Protein AF-A0A9P9PCY0-F1 (afdb_monomer)

Foldseek 3Di:
DDDDDDDPPPVPDPPVCVPDPPPDDDDFDKDWDWDWDDDPPDIDIDTDIDTDDDPPPPD

Sequence (59 aa):
MTTNHYALLSSRSPSDTESEPVAEYQEWPFQGFLKRVTIGNQMSYNLEFLLSHIPEYCT

Structure (mmCIF, N/CA/C/O backbone):
data_AF-A0A9P9PCY0-F1
#
_entry.id   AF-A0A9P9PCY0-F1
#
loop_
_atom_site.group_PDB
_atom_site.id
_atom_site.type_symbol
_atom_site.label_atom_id
_atom_site.label_alt_id
_atom_site.label_comp_id
_atom_site.label_asym_id
_atom_site.label_entity_id
_atom_site.label_seq_id
_atom_site.pdbx_PDB_ins_code
_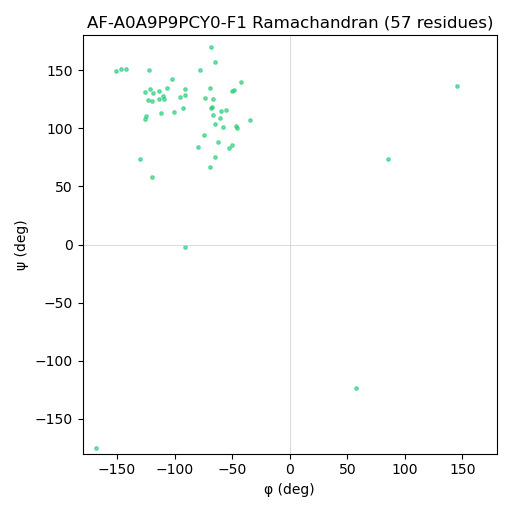atom_site.Cartn_x
_atom_site.Cartn_y
_atom_site.Cartn_z
_atom_site.occupancy
_atom_site.B_iso_or_equiv
_atom_site.auth_seq_id
_atom_site.auth_comp_id
_atom_site.auth_asym_id
_atom_site.auth_atom_id
_atom_site.pdbx_PDB_model_num
ATOM 1 N N . MET A 1 1 ? 54.148 40.414 -28.887 1.00 36.34 1 MET A N 1
ATOM 2 C CA . MET A 1 1 ? 53.401 40.924 -27.718 1.00 36.34 1 MET A CA 1
ATOM 3 C C . MET A 1 1 ? 52.914 39.719 -26.931 1.00 36.34 1 MET A C 1
ATOM 5 O O . MET A 1 1 ? 52.304 38.837 -27.516 1.00 36.34 1 MET A O 1
ATOM 9 N N . THR A 1 2 ? 53.333 39.621 -25.674 1.00 53.00 2 THR A N 1
ATOM 10 C CA . THR A 1 2 ? 53.139 38.489 -24.752 1.00 53.00 2 THR A CA 1
ATOM 11 C C . THR A 1 2 ? 51.734 38.445 -24.160 1.00 53.00 2 THR A C 1
ATOM 13 O O . THR A 1 2 ? 51.170 39.513 -23.949 1.00 53.00 2 THR A O 1
ATOM 16 N N . THR A 1 3 ? 51.249 37.232 -23.836 1.00 39.75 3 THR A N 1
ATOM 17 C CA . THR A 1 3 ? 50.355 36.787 -22.722 1.00 39.75 3 THR A CA 1
ATOM 18 C C . THR A 1 3 ? 49.444 35.645 -23.219 1.00 39.75 3 THR A C 1
ATOM 20 O O . THR A 1 3 ? 48.937 35.723 -24.325 1.00 39.75 3 THR A O 1
ATOM 23 N N . ASN A 1 4 ? 49.174 34.531 -22.536 1.00 51.28 4 ASN A N 1
ATOM 24 C CA . ASN A 1 4 ? 49.558 34.008 -21.232 1.00 51.28 4 ASN A CA 1
ATOM 25 C C . ASN A 1 4 ? 49.549 32.473 -21.301 1.00 51.28 4 ASN A C 1
ATOM 27 O O . ASN A 1 4 ? 48.766 31.862 -22.026 1.00 51.28 4 ASN A O 1
ATOM 31 N N . HIS A 1 5 ? 50.433 31.887 -20.505 1.00 61.75 5 HIS A N 1
ATOM 32 C CA . HIS A 1 5 ? 50.490 30.471 -20.187 1.00 61.75 5 HIS A CA 1
ATOM 33 C C . HIS A 1 5 ? 49.273 30.056 -19.332 1.00 61.75 5 HIS A C 1
ATOM 35 O O . HIS A 1 5 ? 48.568 30.910 -18.799 1.00 61.75 5 HIS A O 1
ATOM 41 N N . TYR A 1 6 ? 49.100 28.741 -19.155 1.00 55.28 6 TYR A N 1
ATOM 42 C CA . TYR A 1 6 ? 48.184 28.070 -18.216 1.00 55.28 6 TYR A CA 1
ATOM 43 C C . TYR A 1 6 ? 46.736 27.854 -18.684 1.00 55.28 6 TYR A C 1
ATOM 45 O O . TYR A 1 6 ? 45.782 28.381 -18.128 1.00 55.28 6 TYR A O 1
ATOM 53 N N . ALA A 1 7 ? 46.553 26.903 -19.589 1.00 47.62 7 ALA A N 1
ATOM 54 C CA . ALA A 1 7 ? 45.555 25.879 -19.322 1.00 47.62 7 ALA A CA 1
ATOM 55 C C . ALA A 1 7 ? 46.295 24.557 -19.449 1.00 47.62 7 ALA A C 1
ATOM 57 O O . ALA 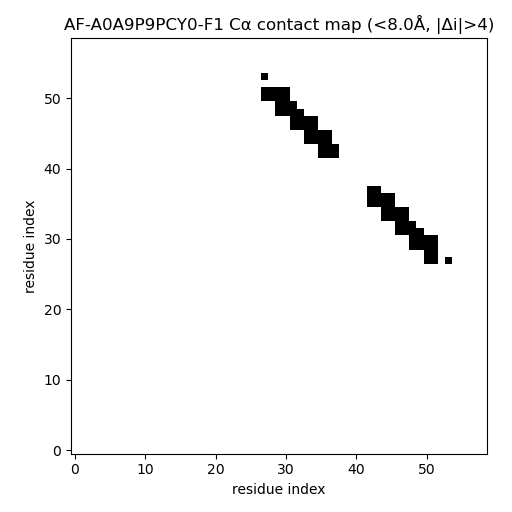A 1 7 ? 46.787 24.225 -20.525 1.00 47.62 7 ALA A O 1
ATOM 58 N N . LEU A 1 8 ? 46.483 23.881 -18.314 1.00 48.75 8 LEU A N 1
ATOM 59 C CA . LEU A 1 8 ? 46.975 22.515 -18.252 1.00 48.75 8 LEU A CA 1
ATOM 60 C C . LEU A 1 8 ? 46.192 21.708 -19.287 1.00 48.75 8 LEU A C 1
ATOM 62 O O . LEU A 1 8 ? 45.041 21.341 -19.052 1.00 48.75 8 LEU A O 1
ATOM 66 N N . LEU A 1 9 ? 46.822 21.439 -20.431 1.00 52.62 9 LEU A N 1
ATOM 67 C CA . LEU A 1 9 ? 46.487 20.307 -21.274 1.00 52.62 9 LEU A CA 1
ATOM 68 C C . LEU A 1 9 ? 46.842 19.091 -20.426 1.00 52.62 9 LEU A C 1
ATOM 70 O O . LEU A 1 9 ? 47.906 18.492 -20.561 1.00 52.62 9 LEU A O 1
ATOM 74 N N . SER A 1 10 ? 45.976 18.814 -19.450 1.00 46.59 10 SER A N 1
ATOM 75 C CA . SER A 1 10 ? 45.916 17.536 -18.786 1.00 46.59 10 SER A CA 1
ATOM 76 C C . SER A 1 10 ? 45.660 16.570 -19.921 1.00 46.59 10 SER A C 1
ATOM 78 O O . SER A 1 10 ? 44.570 16.538 -20.494 1.00 46.59 10 SER A O 1
ATOM 80 N N . SER A 1 11 ? 46.742 15.912 -20.325 1.00 56.25 11 SER A N 1
ATOM 81 C CA . SER A 1 11 ? 46.770 14.747 -21.185 1.00 56.25 11 SER A CA 1
ATOM 82 C C . SER A 1 11 ? 45.823 13.730 -20.567 1.00 56.25 11 SER A C 1
ATOM 84 O O . SER A 1 11 ? 46.230 12.860 -19.798 1.00 56.25 11 SER A O 1
ATOM 86 N N . ARG A 1 12 ? 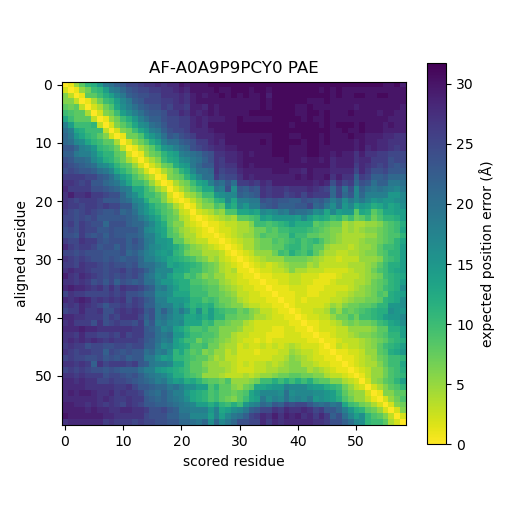44.530 13.877 -20.854 1.00 58.66 12 ARG A N 1
ATOM 87 C CA . ARG A 1 12 ? 43.554 12.857 -20.554 1.00 58.66 12 ARG A CA 1
ATOM 88 C C . ARG A 1 12 ? 43.799 11.793 -21.600 1.00 58.66 12 ARG A C 1
ATOM 90 O O . ARG A 1 12 ? 43.306 11.885 -22.720 1.00 58.66 12 ARG A O 1
ATOM 97 N N . SER A 1 13 ? 44.618 10.812 -21.230 1.00 63.06 13 SER A N 1
ATOM 98 C CA . SER A 1 13 ? 44.552 9.496 -21.849 1.00 63.06 13 SER A CA 1
ATOM 99 C C . SER A 1 13 ? 43.070 9.138 -21.987 1.00 63.06 13 SER A C 1
ATOM 101 O O . SER A 1 13 ? 42.312 9.454 -21.056 1.00 63.06 13 SER A O 1
ATOM 103 N N . PRO A 1 14 ? 42.627 8.530 -23.100 1.00 55.62 14 PRO A N 1
ATOM 104 C CA . PRO A 1 14 ? 41.314 7.918 -23.138 1.00 55.62 14 PRO A CA 1
ATOM 105 C C . PRO A 1 14 ? 41.355 6.800 -22.096 1.00 55.62 14 PRO A C 1
ATOM 107 O O . PRO A 1 14 ? 41.792 5.688 -22.350 1.00 55.62 14 PRO A O 1
ATOM 110 N N . SER A 1 15 ? 41.027 7.145 -20.854 1.00 59.81 15 SER A N 1
ATOM 111 C CA . SER A 1 15 ? 40.538 6.176 -19.905 1.00 59.81 15 SER A CA 1
ATOM 112 C C . SER A 1 15 ? 39.237 5.764 -20.543 1.00 59.81 15 SER A C 1
ATOM 114 O O . SER A 1 15 ? 38.307 6.578 -20.550 1.00 59.81 15 SER A O 1
ATOM 116 N N . ASP A 1 16 ? 39.233 4.576 -21.147 1.00 60.31 16 ASP A N 1
ATOM 117 C CA . ASP A 1 16 ? 38.035 3.829 -21.494 1.00 60.31 16 ASP A CA 1
ATOM 118 C C . ASP A 1 16 ? 37.191 3.789 -20.225 1.00 60.31 16 ASP A C 1
ATOM 120 O O . ASP A 1 16 ? 37.330 2.942 -19.348 1.00 60.31 16 ASP A O 1
ATOM 124 N N . THR A 1 17 ? 36.405 4.844 -20.055 1.00 61.59 17 THR A N 1
ATOM 125 C CA . THR A 1 17 ? 35.371 4.917 -19.054 1.00 61.59 17 THR A CA 1
ATOM 126 C C . THR A 1 17 ? 34.290 4.119 -19.729 1.00 61.59 17 THR A C 1
ATOM 128 O O . THR A 1 17 ? 33.496 4.671 -20.492 1.00 61.59 17 THR A O 1
ATOM 131 N N . GLU A 1 18 ? 34.384 2.799 -19.567 1.00 63.59 18 GLU A N 1
ATOM 132 C CA . GLU A 1 18 ? 33.272 1.889 -19.766 1.00 63.59 18 GLU A CA 1
ATOM 133 C C . GLU A 1 18 ? 32.116 2.560 -19.031 1.00 63.59 18 GLU A C 1
ATOM 135 O O . GLU A 1 18 ? 32.126 2.693 -17.806 1.00 63.59 18 GLU A O 1
ATOM 140 N N . SER A 1 19 ? 31.261 3.232 -19.801 1.00 65.62 19 SER A N 1
ATOM 141 C CA . SER A 1 19 ? 30.195 4.029 -19.227 1.00 65.62 19 SER A CA 1
ATOM 142 C C . SER A 1 19 ? 29.297 3.007 -18.571 1.00 65.62 19 SER A C 1
ATOM 144 O O . SER A 1 19 ? 28.717 2.183 -19.278 1.00 65.62 19 SER A O 1
ATOM 146 N N . GLU A 1 20 ? 29.247 3.008 -17.236 1.00 69.25 20 GLU A N 1
ATOM 147 C CA . GLU A 1 20 ? 28.272 2.185 -16.537 1.00 69.25 20 GLU A CA 1
ATOM 148 C C . GLU A 1 20 ? 26.912 2.476 -17.166 1.00 69.25 20 GLU A C 1
ATOM 150 O O . GLU A 1 20 ? 26.605 3.653 -17.413 1.00 69.25 20 GLU A O 1
ATOM 155 N N . PRO A 1 21 ? 26.135 1.437 -17.512 1.00 69.50 21 PRO A N 1
ATOM 156 C CA . PRO A 1 21 ? 24.859 1.642 -18.161 1.00 69.50 21 PRO A CA 1
ATOM 157 C C . PRO A 1 21 ? 24.042 2.569 -17.268 1.00 69.50 21 PRO A C 1
ATOM 159 O O . PRO A 1 21 ? 23.753 2.254 -16.113 1.00 69.50 21 PRO A O 1
ATOM 162 N N . VAL A 1 22 ? 23.737 3.756 -17.791 1.00 76.81 22 VAL A N 1
ATOM 163 C CA . VAL A 1 22 ? 22.899 4.726 -17.097 1.00 76.81 22 VAL A CA 1
ATOM 164 C C . VAL A 1 22 ? 21.558 4.037 -16.903 1.00 76.81 22 VAL A C 1
ATOM 166 O O . VAL A 1 22 ? 20.856 3.777 -17.877 1.00 76.81 22 VAL A O 1
ATOM 169 N N . ALA A 1 23 ? 21.237 3.680 -15.660 1.00 75.25 23 ALA A N 1
ATOM 170 C CA . ALA A 1 23 ? 19.956 3.073 -15.350 1.00 75.25 23 ALA A CA 1
ATOM 171 C C . ALA A 1 23 ? 18.853 4.059 -15.754 1.00 75.25 23 ALA A C 1
ATOM 173 O O . ALA A 1 23 ? 18.761 5.165 -15.213 1.00 75.25 23 ALA A O 1
ATOM 174 N N . GLU A 1 24 ? 18.049 3.676 -16.742 1.00 83.50 24 GLU A N 1
ATOM 175 C CA . GLU A 1 24 ? 16.925 4.488 -17.187 1.00 83.50 24 GLU A CA 1
ATOM 176 C C . GLU A 1 24 ? 15.848 4.515 -16.102 1.00 83.50 24 GLU A C 1
ATOM 178 O O . GLU A 1 24 ? 15.489 3.494 -15.513 1.00 83.50 24 GLU A O 1
ATOM 183 N N . TYR A 1 25 ? 15.322 5.709 -15.831 1.00 82.00 25 TYR A N 1
ATOM 184 C CA . TYR A 1 25 ? 14.168 5.869 -14.958 1.00 82.00 25 TYR A CA 1
ATOM 185 C C . TYR A 1 25 ? 12.938 5.233 -15.614 1.00 82.00 25 TYR A C 1
ATOM 187 O O . TYR A 1 25 ? 12.587 5.584 -16.740 1.00 82.00 25 TYR A O 1
ATOM 195 N N . GLN A 1 26 ? 12.276 4.319 -14.903 1.00 78.69 26 GLN A N 1
ATOM 196 C CA . GLN A 1 26 ? 11.070 3.642 -15.376 1.00 78.69 26 GLN A CA 1
ATOM 197 C C . GLN A 1 26 ? 9.937 3.797 -14.358 1.00 78.69 26 GLN A C 1
ATOM 199 O O . GLN A 1 26 ? 10.117 3.563 -13.160 1.00 78.69 26 GLN A O 1
ATOM 204 N N . GLU A 1 27 ? 8.760 4.187 -14.850 1.00 81.44 27 GLU A N 1
ATOM 205 C CA . GLU A 1 27 ? 7.530 4.269 -14.064 1.00 81.44 27 GLU A CA 1
ATOM 206 C C . GLU A 1 27 ? 6.721 2.981 -14.231 1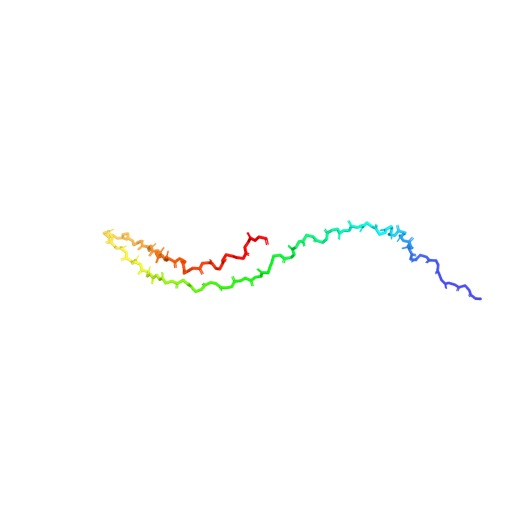.00 81.44 27 GLU A C 1
ATOM 208 O O . GLU A 1 27 ? 6.408 2.572 -15.350 1.00 81.44 27 GLU A O 1
ATOM 213 N N . TRP A 1 28 ? 6.347 2.353 -13.113 1.00 78.81 28 TRP A N 1
ATOM 214 C CA . TRP A 1 28 ? 5.550 1.128 -13.118 1.00 78.81 28 TRP A CA 1
ATOM 215 C C . TRP A 1 28 ? 4.137 1.392 -12.608 1.00 78.81 28 TRP A C 1
ATOM 217 O O . TRP A 1 28 ? 3.979 1.868 -11.478 1.00 78.81 28 TRP A O 1
ATOM 227 N N . PRO A 1 29 ? 3.093 1.036 -13.378 1.00 77.88 29 PRO A N 1
ATOM 228 C CA . PRO A 1 29 ? 1.738 1.077 -12.865 1.00 77.88 29 PRO A CA 1
ATOM 229 C C . PRO A 1 29 ? 1.572 -0.001 -11.787 1.00 77.88 29 PRO A C 1
ATOM 231 O O . PRO A 1 29 ? 1.680 -1.205 -12.047 1.00 77.88 29 PRO A O 1
ATOM 234 N N . PHE A 1 30 ? 1.284 0.435 -10.565 1.00 82.06 30 PHE A N 1
ATOM 235 C CA . PHE A 1 30 ? 0.925 -0.444 -9.459 1.00 82.06 30 PHE A CA 1
ATOM 236 C C . PHE A 1 30 ? -0.585 -0.412 -9.226 1.00 82.06 30 PHE A C 1
ATOM 238 O O . PHE A 1 30 ? -1.229 0.634 -9.321 1.00 82.06 30 PHE A O 1
ATOM 245 N N . GLN A 1 31 ? -1.150 -1.568 -8.885 1.00 86.69 31 GLN A N 1
ATOM 246 C CA . GLN A 1 31 ? -2.532 -1.673 -8.433 1.00 86.69 31 GLN A CA 1
ATOM 247 C C . GLN A 1 31 ? -2.530 -2.029 -6.951 1.00 86.69 31 GLN A C 1
ATOM 249 O O . GLN A 1 31 ? -1.886 -2.987 -6.529 1.00 86.69 31 GLN A O 1
ATOM 254 N N . GLY A 1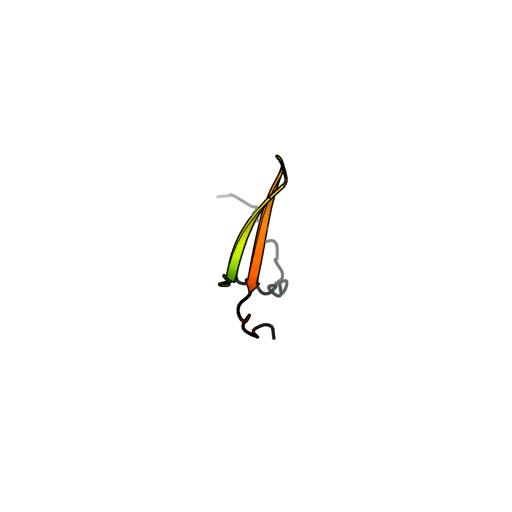 32 ? -3.254 -1.257 -6.149 1.00 89.06 32 GLY A N 1
ATOM 255 C CA . GLY A 1 32 ? -3.258 -1.428 -4.705 1.00 89.06 32 GLY A CA 1
ATOM 256 C C . GLY A 1 32 ? -4.353 -0.634 -4.018 1.00 89.06 32 GLY A C 1
ATOM 257 O O . GLY A 1 32 ? -5.185 0.002 -4.666 1.00 89.06 32 GLY A O 1
ATOM 258 N N . PHE A 1 33 ? -4.345 -0.668 -2.692 1.00 90.00 33 PHE A N 1
ATOM 259 C CA . PHE A 1 33 ? -5.256 0.106 -1.862 1.00 90.00 33 PHE A CA 1
ATOM 260 C C . PHE A 1 33 ? -4.550 0.633 -0.613 1.00 90.00 33 PHE A C 1
ATOM 262 O O . PHE A 1 33 ? -3.618 0.032 -0.077 1.00 90.00 33 PHE A O 1
ATOM 269 N N . LEU A 1 34 ? -5.031 1.779 -0.132 1.00 92.81 34 LEU A N 1
ATOM 270 C CA . LEU A 1 34 ? -4.638 2.326 1.157 1.00 92.81 34 LEU A CA 1
ATOM 271 C C . LEU A 1 34 ? -5.632 1.849 2.214 1.00 92.81 34 LEU A C 1
ATOM 273 O O . LEU A 1 34 ? -6.815 2.193 2.181 1.00 92.81 34 LEU A O 1
ATOM 277 N N . LYS A 1 35 ? -5.144 1.087 3.184 1.00 95.06 35 LYS A N 1
ATOM 278 C CA . LYS A 1 35 ? -5.918 0.620 4.324 1.00 95.06 35 LYS A CA 1
ATOM 279 C C . LYS A 1 35 ? -5.628 1.481 5.541 1.00 95.06 35 LYS A C 1
ATOM 281 O O . LYS A 1 35 ? -4.538 1.442 6.105 1.00 95.06 35 LYS A O 1
ATOM 286 N N . ARG A 1 36 ? -6.636 2.217 5.997 1.00 95.62 36 ARG A N 1
ATOM 287 C CA . ARG A 1 36 ? -6.604 2.895 7.297 1.00 95.62 36 ARG A CA 1
ATOM 288 C C . ARG A 1 36 ? -7.193 1.978 8.363 1.00 95.62 36 ARG A C 1
ATOM 290 O O . ARG A 1 36 ? -8.311 1.494 8.199 1.00 95.62 36 ARG A O 1
ATOM 297 N N . VAL A 1 37 ? -6.474 1.787 9.462 1.00 96.25 37 VAL A N 1
ATOM 298 C CA . VAL A 1 37 ? -6.944 1.044 10.634 1.00 96.25 37 VAL A CA 1
ATOM 299 C C . VAL A 1 37 ? -6.894 1.962 11.850 1.00 96.25 37 VAL A C 1
ATOM 301 O O . VAL A 1 37 ? -5.908 2.659 12.072 1.00 96.25 37 VAL A O 1
ATOM 304 N N . THR A 1 38 ? -7.963 1.967 12.641 1.00 97.25 38 THR A N 1
ATOM 305 C CA . THR A 1 38 ? -8.035 2.721 13.896 1.00 97.25 38 THR A CA 1
ATOM 306 C C . THR A 1 38 ? -8.269 1.742 15.038 1.00 97.25 38 THR A C 1
ATOM 308 O O . THR A 1 38 ? -9.230 0.976 15.003 1.00 97.25 38 THR A O 1
ATOM 311 N N . ILE A 1 39 ? -7.386 1.753 16.037 1.00 95.81 39 ILE A N 1
ATOM 312 C CA . ILE A 1 39 ? -7.483 0.936 17.251 1.00 95.81 39 ILE A CA 1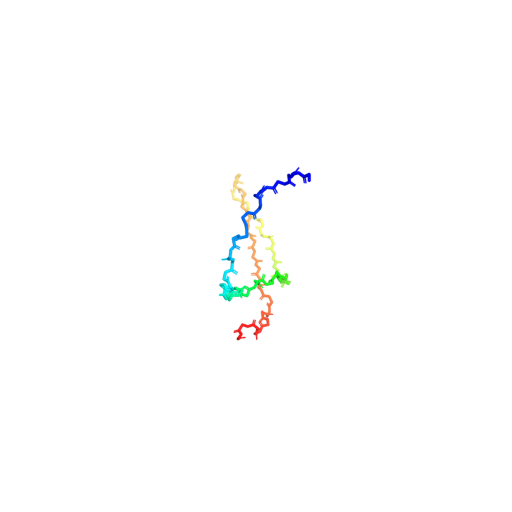
ATOM 313 C C . ILE A 1 39 ? -7.392 1.884 18.448 1.00 95.81 39 ILE A C 1
ATOM 315 O O . ILE A 1 39 ? -6.336 2.450 18.734 1.00 95.81 39 ILE A O 1
ATOM 319 N N . GLY A 1 40 ? -8.517 2.095 19.134 1.00 95.50 40 GLY A N 1
ATOM 320 C CA . GLY A 1 40 ? -8.625 3.132 20.163 1.00 95.50 40 GLY A CA 1
ATOM 321 C C . GLY A 1 40 ? -8.298 4.513 19.585 1.00 95.50 40 GLY A C 1
ATOM 322 O O . GLY A 1 40 ? -8.887 4.922 18.588 1.00 95.50 40 GLY A O 1
ATOM 323 N N . ASN A 1 41 ? -7.322 5.199 20.183 1.00 96.94 41 ASN A N 1
ATOM 324 C CA . ASN A 1 41 ? -6.842 6.507 19.716 1.00 96.94 41 ASN A CA 1
ATOM 325 C C . ASN A 1 41 ? -5.667 6.407 18.730 1.00 96.94 41 ASN A C 1
ATOM 327 O O . ASN A 1 41 ? -5.171 7.431 18.262 1.00 96.94 41 ASN A O 1
ATOM 331 N N . GLN A 1 42 ? -5.188 5.197 18.433 1.00 95.94 42 GLN A N 1
ATOM 332 C CA . GLN A 1 42 ? -4.106 4.993 17.482 1.00 95.94 42 GLN A CA 1
ATOM 333 C C . GLN A 1 42 ? -4.673 4.774 16.081 1.00 95.94 42 GLN A C 1
ATOM 335 O O . GLN A 1 42 ? -5.598 3.986 15.877 1.00 95.94 42 GLN A O 1
ATOM 340 N N . MET A 1 43 ? -4.083 5.455 15.105 1.00 97.44 43 MET A N 1
ATOM 341 C CA . MET A 1 43 ? -4.400 5.301 13.693 1.00 97.44 43 MET A CA 1
ATOM 342 C C . MET A 1 43 ? -3.157 4.828 12.948 1.00 97.44 43 MET A C 1
ATOM 344 O O . MET A 1 43 ? -2.085 5.412 13.097 1.00 97.44 43 MET A O 1
ATOM 348 N N . SER A 1 44 ? -3.309 3.781 12.147 1.00 97.12 44 SER A N 1
ATOM 349 C CA . SER A 1 44 ? -2.276 3.269 11.256 1.00 97.12 44 SER A CA 1
ATOM 350 C C . SER A 1 44 ? -2.764 3.266 9.812 1.00 97.12 44 SER A C 1
ATOM 352 O O . SER A 1 44 ? -3.959 3.149 9.522 1.00 97.12 44 SER A O 1
ATOM 354 N N . TYR A 1 45 ? -1.813 3.421 8.898 1.00 96.25 45 TYR A N 1
ATOM 355 C CA . TYR A 1 45 ? -2.037 3.376 7.462 1.00 96.25 45 TYR A CA 1
ATOM 356 C C . TYR A 1 45 ? -1.132 2.299 6.887 1.00 96.25 45 TYR A C 1
ATOM 358 O O . TYR A 1 45 ? 0.077 2.334 7.094 1.00 96.25 45 TYR A O 1
ATOM 366 N N . ASN A 1 46 ? -1.727 1.350 6.180 1.00 94.12 46 ASN A N 1
ATOM 367 C CA . ASN A 1 46 ? -1.018 0.334 5.424 1.00 94.12 46 ASN A CA 1
ATOM 368 C C . ASN A 1 46 ? -1.294 0.560 3.948 1.00 94.12 46 ASN A C 1
ATOM 370 O O . ASN A 1 46 ? -2.441 0.765 3.554 1.00 94.12 46 ASN A O 1
ATOM 374 N N . LEU A 1 47 ? -0.240 0.541 3.147 1.00 92.44 47 LEU A N 1
ATOM 375 C CA . LEU A 1 47 ? -0.328 0.674 1.705 1.00 92.44 47 LEU A CA 1
ATOM 376 C C . LEU A 1 47 ? 0.082 -0.674 1.111 1.00 92.44 47 LEU A C 1
ATOM 378 O O . LEU A 1 47 ? 1.217 -1.109 1.278 1.00 92.44 47 LEU A O 1
ATOM 382 N N . GLU A 1 48 ? -0.878 -1.355 0.492 1.00 91.12 48 GLU A N 1
ATOM 383 C CA . GLU A 1 48 ? -0.703 -2.684 -0.096 1.00 91.12 48 GLU A CA 1
ATOM 38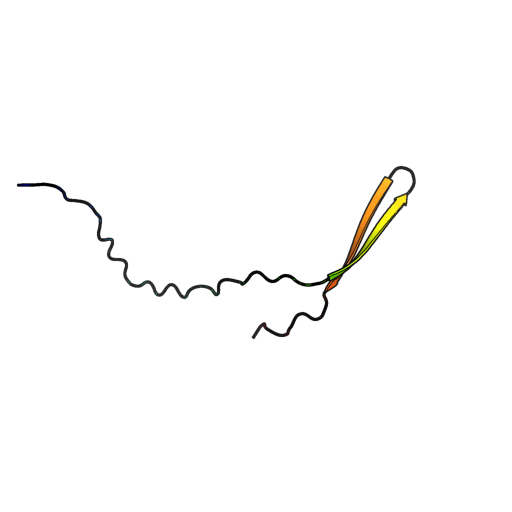4 C C . GLU A 1 48 ? -0.863 -2.555 -1.610 1.00 91.12 48 GLU A C 1
ATOM 386 O O . GLU A 1 48 ? -1.866 -2.018 -2.084 1.00 91.12 48 GLU A O 1
ATOM 391 N N . PHE A 1 49 ? 0.126 -3.013 -2.376 1.00 89.38 49 PHE A N 1
ATOM 392 C CA . PHE A 1 49 ? 0.111 -2.951 -3.835 1.00 89.38 49 PHE A CA 1
ATOM 393 C C . PHE A 1 49 ? 0.828 -4.149 -4.447 1.00 89.38 49 PHE A C 1
ATOM 395 O O . PHE A 1 49 ? 1.750 -4.716 -3.864 1.00 89.38 49 PHE A O 1
ATOM 402 N N . LEU A 1 50 ? 0.388 -4.510 -5.646 1.00 86.38 50 LEU A N 1
ATOM 403 C CA . LEU A 1 50 ? 1.038 -5.480 -6.508 1.00 86.38 50 LEU A CA 1
ATOM 404 C C . LEU A 1 50 ? 1.709 -4.720 -7.650 1.00 86.38 50 LEU A C 1
ATOM 406 O O . LEU A 1 50 ? 1.099 -3.830 -8.255 1.00 86.38 50 LEU A O 1
ATOM 410 N N . LEU A 1 51 ? 2.958 -5.077 -7.950 1.00 81.44 51 LEU A N 1
ATOM 411 C CA . LEU A 1 51 ? 3.561 -4.678 -9.214 1.00 81.44 51 LEU A CA 1
ATOM 412 C C . LEU A 1 51 ? 2.937 -5.517 -10.329 1.00 81.44 51 LEU A C 1
ATOM 414 O O . LEU A 1 51 ? 2.932 -6.748 -10.267 1.00 81.44 51 LEU A O 1
ATOM 418 N N . SER A 1 52 ? 2.415 -4.837 -11.345 1.00 74.56 52 SER A N 1
ATOM 419 C CA . SER A 1 52 ? 2.040 -5.482 -12.603 1.00 74.56 52 SER A CA 1
ATOM 420 C C . SER A 1 52 ? 3.298 -6.023 -13.288 1.00 74.56 52 SER A C 1
ATOM 422 O O . SER A 1 52 ? 4.390 -5.532 -13.008 1.00 74.56 52 SER A O 1
ATOM 424 N N . HIS A 1 53 ? 3.135 -7.024 -14.162 1.00 73.25 53 HIS A N 1
ATOM 425 C CA . HIS A 1 53 ? 4.212 -7.713 -14.886 1.00 73.25 53 HIS A CA 1
ATOM 426 C C . HIS A 1 53 ? 5.362 -6.758 -15.238 1.00 73.25 53 HIS A C 1
ATOM 428 O O . HIS A 1 53 ? 5.219 -5.912 -16.119 1.00 73.25 53 HIS A O 1
ATOM 434 N N . ILE A 1 54 ? 6.492 -6.898 -14.540 1.00 69.38 54 ILE A N 1
ATOM 435 C CA . ILE A 1 54 ? 7.739 -6.246 -14.935 1.00 69.38 54 ILE A CA 1
ATOM 436 C C . ILE A 1 54 ? 8.131 -6.949 -16.237 1.00 69.38 54 ILE A C 1
ATOM 438 O O . ILE A 1 54 ? 8.249 -8.176 -16.228 1.00 69.38 54 ILE A O 1
ATOM 442 N N . PRO A 1 55 ? 8.221 -6.252 -17.375 1.00 66.81 55 PRO A N 1
ATOM 443 C CA . PRO A 1 55 ? 8.778 -6.803 -18.590 1.00 66.81 55 PRO A CA 1
ATOM 444 C C . PRO A 1 55 ? 10.106 -7.474 -18.261 1.00 66.81 55 PRO A C 1
ATOM 446 O O . PRO A 1 55 ? 10.932 -6.902 -17.549 1.00 66.81 55 PRO A O 1
ATOM 449 N N . GLU A 1 56 ? 10.300 -8.686 -18.764 1.00 66.56 56 GLU A N 1
ATOM 450 C CA . GLU A 1 56 ? 11.564 -9.412 -18.679 1.00 66.56 56 GLU A CA 1
ATOM 451 C C . GLU A 1 56 ? 12.607 -8.707 -19.565 1.00 66.56 56 GLU A C 1
ATOM 453 O O . GLU A 1 56 ? 13.014 -9.211 -20.603 1.00 66.56 56 GLU A O 1
ATOM 458 N N . TYR A 1 57 ? 13.006 -7.492 -19.200 1.00 63.69 57 TYR A N 1
ATOM 459 C CA . TYR A 1 57 ? 14.090 -6.753 -19.838 1.00 63.69 57 TYR A CA 1
ATOM 460 C C . TYR A 1 57 ? 15.168 -6.472 -18.795 1.00 63.69 57 TYR A C 1
ATOM 462 O O . TYR A 1 57 ? 15.521 -5.333 -18.517 1.00 63.69 57 TYR A O 1
ATOM 470 N N . CYS A 1 58 ? 15.673 -7.556 -18.210 1.00 53.03 58 CYS A N 1
ATOM 471 C CA . CYS A 1 58 ? 16.977 -7.599 -17.560 1.00 53.03 58 CYS A CA 1
ATOM 472 C C . CYS A 1 58 ? 17.722 -8.828 -18.108 1.00 53.03 58 CYS A C 1
ATOM 474 O O . CYS A 1 58 ? 17.827 -9.849 -17.430 1.00 53.03 58 CYS A O 1
ATOM 476 N N . THR A 1 59 ? 18.182 -8.740 -19.357 1.00 43.91 59 THR A N 1
ATOM 477 C CA . THR A 1 59 ? 19.247 -9.582 -19.931 1.00 43.91 59 THR A CA 1
ATOM 478 C C . THR A 1 59 ? 20.264 -8.684 -20.592 1.00 43.91 59 THR A C 1
ATOM 480 O O . THR A 1 59 ? 19.801 -7.790 -21.337 1.00 43.91 59 THR A O 1
#
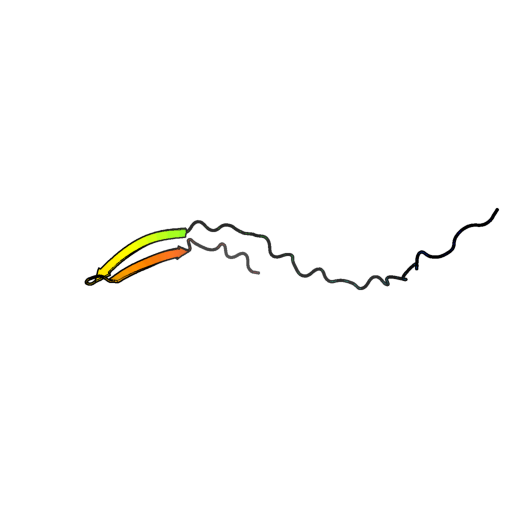
Radius of gyration: 27.44 Å; Cα contacts (8 Å, |Δi|>4): 38; chains: 1; bounding box: 62×50×48 Å

Secondary structure (DSSP, 8-state):
-----------------------------EEEEEEEEEETTEEEEEEEEEE----S---

Nearest PDB structures (foldseek):
  3bzw-assembly1_A  TM=3.191E-01  e=6.364E+00  Bacteroides thetaiotaomicron VPI-5482
  3bzw-assembly3_F  TM=3.176E-01  e=8.981E+00  Bacteroides thetaiotaomicron VPI-5482

pLDDT: mean 73.84, std 17.58, range [36.34, 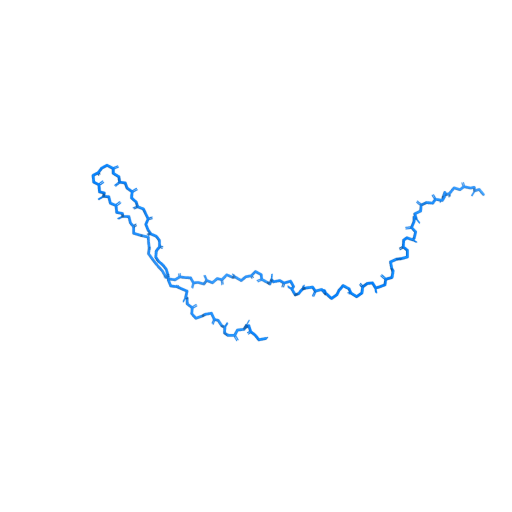97.44]

Solvent-accessible surface area (backbone atoms only — not comparable to full-atom values): 4421 Å² total; per-residue (Å²): 138,92,85,82,84,84,76,82,78,70,80,72,66,85,67,82,67,75,71,72,79,77,80,74,90,79,88,77,75,64,55,67,52,81,45,77,48,73,60,89,93,47,75,50,77,46,79,51,69,44,79,54,88,73,76,92,78,86,126

Mean predicted aligned error: 16.52 Å